Protein AF-A0A447U8I8-F1 (afdb_monomer_lite)

Organism: Salmonella enterica I (NCBI:txid59201)

Secondary structure (DSSP, 8-state):
-----HHHHHHHHHHHHHHHSS-B-HHHHHHHHHHHHHHHHHHHHT----------SBGGGGTTTTT-HHHHHHHT---HHHHHHHHHHH----------------SS---------

pLDDT: mean 84.05, std 24.63, range [27.56, 98.75]

Radius of gyration: 18.13 Å; chains: 1; bounding box: 42×50×37 Å

Structure (mmCIF, N/CA/C/O backbone):
data_AF-A0A447U8I8-F1
#
_entry.id   AF-A0A447U8I8-F1
#
loop_
_atom_site.group_PDB
_atom_site.id
_atom_site.type_symbol
_atom_site.label_atom_id
_atom_site.label_alt_id
_atom_site.label_comp_id
_atom_site.label_asym_id
_atom_site.label_entity_id
_atom_site.label_seq_id
_atom_site.pdbx_PDB_ins_code
_atom_site.Cartn_x
_atom_site.Cartn_y
_atom_site.Cartn_z
_atom_site.occupancy
_atom_site.B_iso_or_equiv
_atom_site.auth_seq_id
_atom_site.auth_comp_id
_atom_site.auth_asym_id
_atom_site.auth_atom_id
_atom_site.pdbx_PDB_model_num
ATOM 1 N N . MET A 1 1 ? -1.398 -14.019 12.473 1.00 81.19 1 MET A N 1
ATOM 2 C CA . MET A 1 1 ? -0.537 -13.427 11.425 1.00 81.19 1 MET A CA 1
ATOM 3 C C . MET A 1 1 ? -1.380 -13.248 10.168 1.00 81.19 1 MET A C 1
ATOM 5 O O . MET A 1 1 ? -2.042 -14.202 9.779 1.00 81.19 1 MET A O 1
ATOM 9 N N . LEU A 1 2 ? -1.439 -12.040 9.597 1.00 93.12 2 LEU A N 1
ATOM 10 C CA . LEU A 1 2 ? -2.210 -11.767 8.377 1.00 93.12 2 LEU A CA 1
ATOM 11 C C . LEU A 1 2 ? -1.359 -12.125 7.154 1.00 93.12 2 LEU A C 1
ATOM 13 O O . LEU A 1 2 ? -0.243 -11.631 7.033 1.00 93.12 2 LEU A O 1
ATOM 17 N N . ARG A 1 3 ? -1.881 -12.963 6.255 1.00 96.56 3 ARG A N 1
ATOM 18 C CA . ARG A 1 3 ? -1.275 -13.178 4.934 1.00 96.56 3 ARG A CA 1
ATOM 19 C C . ARG A 1 3 ? -1.802 -12.111 3.983 1.00 96.56 3 ARG A C 1
ATOM 21 O O . ARG A 1 3 ? -3.013 -11.914 3.907 1.00 96.56 3 ARG A O 1
ATOM 28 N N . VAL A 1 4 ? -0.899 -11.422 3.297 1.00 97.88 4 VAL A N 1
ATOM 29 C CA . VAL A 1 4 ? -1.234 -10.326 2.385 1.00 97.88 4 VAL A CA 1
ATOM 30 C C . VAL A 1 4 ? -0.830 -10.742 0.976 1.00 97.88 4 VAL A C 1
ATOM 32 O O . VAL A 1 4 ? 0.327 -11.108 0.793 1.00 97.88 4 VAL A O 1
ATOM 35 N N . PRO A 1 5 ? -1.752 -10.725 0.000 1.00 98.25 5 PRO A N 1
ATOM 36 C CA .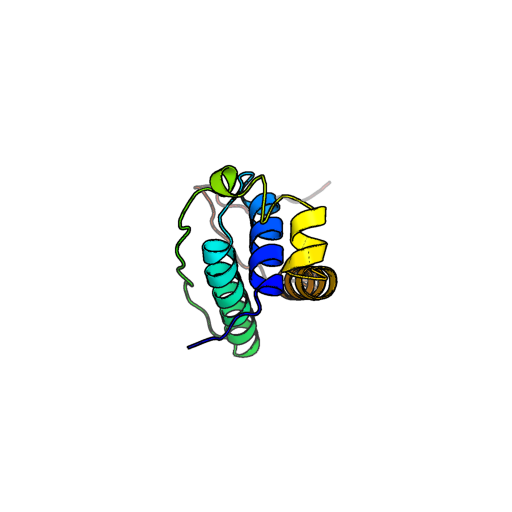 PRO A 1 5 ? -1.406 -10.952 -1.399 1.00 98.25 5 PRO A CA 1
ATOM 37 C C . PRO A 1 5 ? -0.434 -9.888 -1.913 1.00 98.25 5 PRO A C 1
ATOM 39 O O . PRO A 1 5 ? -0.593 -8.708 -1.595 1.00 98.25 5 PRO A O 1
ATOM 42 N N . ASP A 1 6 ? 0.520 -10.281 -2.755 1.00 98.44 6 ASP A N 1
ATOM 43 C CA . ASP A 1 6 ? 1.544 -9.364 -3.276 1.00 98.44 6 ASP A CA 1
ATOM 44 C C . ASP A 1 6 ? 0.924 -8.178 -4.028 1.00 98.44 6 ASP A C 1
ATOM 46 O O . ASP A 1 6 ? 1.299 -7.028 -3.806 1.00 98.44 6 ASP A O 1
ATOM 50 N N . ALA A 1 7 ? -0.118 -8.425 -4.825 1.00 98.56 7 ALA A N 1
ATOM 51 C CA . ALA A 1 7 ? -0.867 -7.372 -5.509 1.00 98.56 7 ALA A CA 1
ATOM 52 C C . ALA A 1 7 ? -1.536 -6.381 -4.537 1.00 98.56 7 ALA A C 1
ATOM 54 O O . ALA A 1 7 ? -1.531 -5.176 -4.781 1.00 98.56 7 ALA A O 1
ATOM 55 N N . ALA A 1 8 ? -2.037 -6.849 -3.388 1.00 98.69 8 ALA A N 1
ATOM 56 C CA . ALA A 1 8 ? -2.576 -5.965 -2.355 1.00 98.69 8 ALA A CA 1
ATOM 57 C C . ALA A 1 8 ? -1.476 -5.089 -1.743 1.00 98.69 8 ALA A C 1
ATOM 59 O O . ALA A 1 8 ? -1.678 -3.898 -1.502 1.00 98.69 8 ALA A O 1
ATOM 60 N N . SER A 1 9 ? -0.302 -5.679 -1.518 1.00 98.62 9 SER A N 1
ATOM 61 C CA . SER A 1 9 ? 0.876 -4.996 -0.993 1.00 98.62 9 SER A CA 1
ATOM 62 C C . SER A 1 9 ? 1.349 -3.878 -1.929 1.00 98.62 9 SER A C 1
ATOM 64 O O . SER A 1 9 ? 1.433 -2.719 -1.514 1.00 98.62 9 SER A O 1
ATOM 66 N N . VAL A 1 10 ? 1.554 -4.187 -3.213 1.00 98.75 10 VAL A N 1
ATOM 67 C CA . VAL A 1 10 ? 1.986 -3.212 -4.227 1.00 98.75 10 VAL A CA 1
ATOM 68 C C . VAL A 1 10 ? 0.927 -2.129 -4.442 1.00 98.75 10 VAL A C 1
ATOM 70 O O . VAL A 1 10 ? 1.256 -0.946 -4.373 1.00 98.75 10 VAL A O 1
ATOM 73 N N . ALA A 1 11 ? -0.351 -2.493 -4.598 1.00 98.75 11 ALA A N 1
ATOM 74 C CA . ALA A 1 11 ? -1.433 -1.514 -4.736 1.00 98.75 11 ALA A CA 1
ATOM 75 C C . ALA A 1 11 ? -1.511 -0.565 -3.528 1.00 98.75 11 ALA A C 1
ATOM 77 O O . ALA A 1 11 ? -1.717 0.639 -3.684 1.00 98.75 11 ALA A O 1
ATOM 78 N N . THR A 1 12 ? -1.288 -1.084 -2.315 1.00 98.75 12 THR A N 1
ATOM 79 C CA . THR A 1 12 ? -1.275 -0.259 -1.101 1.00 98.75 12 THR A CA 1
ATOM 80 C C . THR A 1 12 ? -0.060 0.661 -1.044 1.00 98.75 12 THR A C 1
ATOM 82 O O . THR A 1 12 ? -0.199 1.802 -0.613 1.00 98.75 12 THR A O 1
ATOM 85 N N . ALA A 1 13 ? 1.113 0.214 -1.501 1.00 98.62 13 ALA A N 1
ATOM 86 C CA . ALA A 1 13 ? 2.294 1.071 -1.611 1.00 98.62 13 ALA A CA 1
ATOM 87 C C . ALA A 1 13 ? 2.060 2.234 -2.594 1.00 98.62 13 ALA A C 1
ATOM 89 O O . ALA A 1 13 ? 2.342 3.383 -2.252 1.00 98.62 13 ALA A O 1
ATOM 90 N N . HIS A 1 14 ? 1.467 1.955 -3.762 1.00 98.62 14 HIS A N 1
ATOM 91 C CA . HIS A 1 14 ? 1.103 2.969 -4.763 1.00 98.62 14 HIS A CA 1
ATOM 92 C C . HIS A 1 14 ? 0.081 3.961 -4.216 1.00 98.62 14 HIS A C 1
ATOM 94 O O . HIS A 1 14 ? 0.246 5.170 -4.348 1.00 98.62 14 HIS A O 1
ATOM 100 N N . TRP A 1 15 ? -0.964 3.468 -3.546 1.00 98.44 15 TRP A N 1
ATOM 101 C CA . TRP A 1 15 ? -1.927 4.340 -2.882 1.00 98.44 15 TRP A CA 1
ATOM 102 C C . TRP A 1 15 ? -1.256 5.200 -1.805 1.00 98.44 15 TRP A C 1
ATOM 104 O O . TRP A 1 15 ? -1.508 6.402 -1.746 1.00 98.44 15 TRP A O 1
ATOM 114 N N . LEU A 1 16 ? -0.379 4.627 -0.979 1.00 98.12 16 LEU A N 1
ATOM 115 C CA . LEU A 1 16 ? 0.272 5.359 0.105 1.00 98.12 16 LEU A CA 1
ATOM 116 C C . LEU A 1 16 ? 1.195 6.467 -0.420 1.00 98.12 16 LEU A C 1
ATOM 118 O O . LEU A 1 16 ? 1.260 7.532 0.196 1.00 98.12 16 LEU A O 1
ATOM 122 N N . GLU A 1 17 ? 1.837 6.273 -1.576 1.00 98.00 17 GLU A N 1
ATOM 123 C CA . GLU A 1 17 ? 2.582 7.337 -2.260 1.00 98.00 17 GLU A CA 1
ATOM 124 C C . GLU A 1 17 ? 1.702 8.574 -2.486 1.00 98.00 17 GLU A C 1
ATOM 126 O O . GLU A 1 17 ? 2.124 9.687 -2.173 1.00 98.00 17 GLU A O 1
ATOM 131 N N . THR A 1 18 ? 0.455 8.393 -2.939 1.00 96.81 18 THR A N 1
ATOM 132 C CA . THR A 1 18 ? -0.481 9.512 -3.173 1.00 96.81 18 THR A CA 1
ATOM 133 C C . THR A 1 18 ? -0.833 10.284 -1.900 1.00 96.81 18 THR A C 1
ATOM 135 O O . THR A 1 18 ? -1.221 11.446 -1.971 1.00 96.81 18 THR A O 1
ATOM 138 N N . GLN A 1 19 ? -0.703 9.648 -0.733 1.00 96.56 19 GLN A N 1
ATOM 139 C CA . GLN A 1 19 ? -0.993 10.261 0.562 1.00 96.56 19 GLN A CA 1
ATOM 140 C C . GLN A 1 19 ? 0.240 10.945 1.165 1.00 96.56 19 GLN A C 1
ATOM 142 O O . GLN A 1 19 ? 0.106 11.945 1.866 1.00 96.56 19 GLN A O 1
ATOM 147 N N . LEU A 1 20 ? 1.436 10.398 0.922 1.00 95.75 20 LEU A N 1
ATOM 148 C CA . LEU A 1 20 ? 2.690 10.872 1.517 1.00 95.75 20 LEU A CA 1
ATOM 149 C C . LEU A 1 20 ? 3.501 11.802 0.606 1.00 95.75 20 LEU A C 1
ATOM 151 O O . LEU A 1 20 ? 4.411 12.470 1.094 1.00 95.75 20 LEU A O 1
ATOM 155 N N . GLY A 1 21 ? 3.233 11.804 -0.702 1.00 97.25 21 GLY A N 1
ATOM 156 C CA . GLY A 1 21 ? 4.044 12.507 -1.700 1.00 97.25 21 GLY A CA 1
ATOM 157 C C . GLY A 1 21 ? 5.434 11.894 -1.913 1.00 97.25 21 GLY A C 1
ATOM 158 O O . GLY A 1 21 ? 6.316 12.565 -2.442 1.00 97.25 21 GLY A O 1
ATOM 159 N N . ARG A 1 22 ? 5.658 10.646 -1.476 1.00 97.44 22 ARG A N 1
ATOM 160 C CA . ARG A 1 22 ? 6.915 9.907 -1.686 1.00 97.44 22 ARG A CA 1
ATOM 161 C C . ARG A 1 22 ? 6.678 8.411 -1.856 1.00 97.44 22 ARG A C 1
ATOM 163 O O . ARG A 1 22 ? 5.765 7.855 -1.245 1.00 97.44 22 ARG A O 1
ATOM 170 N N . LYS A 1 23 ? 7.554 7.759 -2.620 1.00 98.44 23 LYS A N 1
ATOM 171 C CA . LYS A 1 23 ? 7.509 6.316 -2.873 1.00 98.44 23 LYS A CA 1
ATOM 172 C C . LYS A 1 23 ? 7.938 5.514 -1.645 1.00 98.44 23 LYS A C 1
ATOM 174 O O . LYS A 1 23 ? 8.848 5.900 -0.913 1.00 98.44 23 LYS A O 1
ATOM 179 N N . VAL A 1 24 ? 7.321 4.351 -1.453 1.00 98.50 24 VAL A N 1
ATOM 180 C CA . VAL A 1 24 ? 7.663 3.377 -0.397 1.00 98.50 24 VAL A CA 1
ATOM 181 C C . VAL A 1 24 ? 7.850 1.972 -0.972 1.00 98.50 24 VAL A C 1
ATOM 183 O O . VAL A 1 24 ? 7.318 1.660 -2.038 1.00 98.50 24 VAL A O 1
ATOM 186 N N . GLY A 1 25 ? 8.599 1.110 -0.282 1.00 98.19 25 GLY A N 1
ATOM 187 C CA . GLY A 1 25 ? 8.728 -0.299 -0.672 1.00 98.19 25 GLY A CA 1
ATOM 188 C C . GLY A 1 25 ? 7.453 -1.123 -0.433 1.00 98.19 25 GLY A C 1
ATOM 189 O O . GLY A 1 25 ? 6.622 -0.775 0.409 1.00 98.19 25 GLY A O 1
ATOM 190 N N . ALA A 1 26 ? 7.324 -2.266 -1.116 1.00 97.44 26 ALA A N 1
ATOM 191 C CA . ALA A 1 26 ? 6.159 -3.150 -0.988 1.00 97.44 26 ALA A CA 1
ATOM 192 C C . ALA A 1 26 ? 5.930 -3.643 0.455 1.00 97.44 26 ALA A C 1
ATOM 194 O O . ALA A 1 26 ? 4.801 -3.657 0.924 1.00 97.44 26 ALA A O 1
ATOM 195 N N . SER A 1 27 ? 6.975 -3.929 1.241 1.00 98.00 27 SER A N 1
ATOM 196 C CA . SER A 1 27 ? 6.809 -4.309 2.660 1.00 98.00 27 SER A CA 1
ATOM 197 C C . SER A 1 27 ? 6.052 -3.258 3.487 1.00 98.00 27 SER A C 1
ATOM 199 O O . SER A 1 27 ? 5.251 -3.601 4.357 1.00 98.00 27 SER A O 1
ATOM 201 N N . THR A 1 28 ? 6.230 -1.977 3.160 1.00 98.56 28 THR A N 1
ATOM 202 C CA . THR A 1 28 ? 5.441 -0.886 3.743 1.00 98.56 28 THR A CA 1
ATOM 203 C C . THR A 1 28 ? 3.980 -0.965 3.302 1.00 98.56 28 THR A C 1
ATOM 205 O O . THR A 1 28 ? 3.081 -0.783 4.120 1.00 98.56 28 THR A O 1
ATOM 208 N N . GLY A 1 29 ? 3.730 -1.298 2.035 1.00 98.38 29 GLY A N 1
ATOM 209 C CA . GLY A 1 29 ? 2.397 -1.615 1.524 1.00 98.38 29 GLY A CA 1
ATOM 210 C C . GLY A 1 29 ? 1.727 -2.768 2.282 1.00 98.38 29 GLY A C 1
ATOM 211 O O . GLY A 1 29 ? 0.581 -2.630 2.699 1.00 98.38 29 GLY A O 1
ATOM 212 N N . THR A 1 30 ? 2.450 -3.856 2.571 1.00 98.56 30 THR A N 1
ATOM 213 C CA . THR A 1 30 ? 1.965 -4.981 3.398 1.00 98.56 30 THR A CA 1
ATOM 214 C C . THR A 1 30 ? 1.547 -4.523 4.796 1.00 98.56 30 THR A C 1
ATOM 216 O O . THR A 1 30 ? 0.446 -4.832 5.261 1.00 98.56 30 THR A O 1
ATOM 219 N N . ASN A 1 31 ? 2.415 -3.757 5.458 1.00 98.44 31 ASN A N 1
ATOM 220 C CA . ASN A 1 31 ? 2.167 -3.206 6.787 1.00 98.44 31 ASN A CA 1
ATOM 221 C C . ASN A 1 31 ? 0.944 -2.278 6.798 1.00 98.44 31 ASN A C 1
ATOM 223 O O . ASN A 1 31 ? 0.103 -2.351 7.699 1.00 98.44 31 ASN A O 1
ATOM 227 N N . MET A 1 32 ? 0.828 -1.420 5.784 1.00 98.44 32 MET A N 1
ATOM 228 C CA . MET A 1 32 ? -0.265 -0.463 5.673 1.00 98.44 32 MET A CA 1
ATOM 229 C C . MET A 1 32 ? -1.590 -1.143 5.317 1.00 98.44 32 MET A C 1
ATOM 231 O O . MET A 1 32 ? -2.624 -0.785 5.875 1.00 98.44 32 MET A O 1
ATOM 235 N N . TRP A 1 33 ? -1.574 -2.179 4.476 1.00 98.56 33 TRP A N 1
ATOM 236 C CA . TRP A 1 33 ? -2.760 -2.984 4.188 1.00 98.56 33 TRP A CA 1
ATOM 237 C C . TRP A 1 33 ? -3.303 -3.615 5.472 1.00 98.56 33 TRP A C 1
ATOM 239 O O . TRP A 1 33 ? -4.486 -3.489 5.783 1.00 98.56 33 TRP A O 1
ATOM 249 N N . GLY A 1 34 ? -2.431 -4.223 6.283 1.00 98.12 34 GLY A N 1
ATOM 250 C CA . GLY A 1 34 ? -2.817 -4.767 7.586 1.00 98.12 34 GLY A CA 1
ATOM 251 C C . GLY A 1 34 ? -3.419 -3.715 8.524 1.00 98.12 34 GLY A C 1
ATOM 252 O O . GLY A 1 34 ? -4.438 -3.982 9.165 1.00 98.12 34 GLY A O 1
ATOM 253 N N . ALA A 1 35 ? -2.834 -2.514 8.561 1.00 98.19 35 ALA A N 1
ATOM 254 C CA . ALA A 1 35 ? -3.340 -1.397 9.355 1.00 98.19 35 ALA A CA 1
ATOM 255 C C . ALA A 1 35 ? -4.730 -0.930 8.885 1.00 98.19 35 ALA A C 1
ATOM 257 O O . ALA A 1 35 ? -5.617 -0.744 9.716 1.00 98.19 35 ALA A O 1
ATOM 258 N N . LEU A 1 36 ? -4.956 -0.810 7.572 1.00 97.38 36 LEU A N 1
ATOM 259 C CA . LEU A 1 36 ? -6.261 -0.461 6.999 1.00 97.38 36 LEU A CA 1
ATOM 260 C C . LEU A 1 36 ? -7.330 -1.509 7.328 1.00 97.38 36 LEU A C 1
ATOM 262 O O . LEU A 1 36 ? -8.435 -1.154 7.739 1.00 97.38 36 LEU A O 1
ATOM 266 N N . GLN A 1 37 ? -6.992 -2.795 7.216 1.00 97.31 37 GLN A N 1
ATOM 267 C CA . GLN A 1 37 ? -7.902 -3.887 7.569 1.00 97.31 37 GLN A CA 1
ATOM 268 C C . GLN A 1 37 ? -8.245 -3.881 9.064 1.00 97.31 37 GLN A C 1
ATOM 270 O O . GLN A 1 37 ? -9.393 -4.122 9.437 1.00 97.31 37 GLN A O 1
ATOM 275 N N . LEU A 1 38 ? -7.269 -3.598 9.934 1.00 96.81 38 LEU A N 1
ATOM 276 C CA . LEU A 1 38 ? -7.515 -3.455 11.368 1.00 96.81 38 LEU A CA 1
ATOM 277 C C . LEU A 1 38 ? -8.411 -2.246 11.659 1.00 96.81 38 LEU A C 1
ATOM 279 O O . LEU A 1 38 ? -9.384 -2.392 12.390 1.00 96.81 38 LEU A O 1
ATOM 283 N N . ALA A 1 39 ? -8.141 -1.096 11.039 1.00 96.06 39 ALA A N 1
ATOM 284 C CA . ALA A 1 39 ? -8.956 0.107 11.186 1.00 96.06 39 ALA A CA 1
ATOM 285 C C . ALA A 1 39 ? -10.412 -0.124 10.755 1.00 96.06 39 ALA A C 1
ATOM 287 O O . ALA A 1 39 ? -11.337 0.321 11.434 1.00 96.06 39 ALA A O 1
ATOM 288 N N . ALA A 1 40 ? -10.626 -0.848 9.651 1.00 94.69 40 ALA A N 1
ATOM 289 C CA . ALA A 1 40 ? -11.959 -1.214 9.185 1.00 94.69 40 ALA A CA 1
ATOM 290 C C . ALA A 1 40 ? -12.703 -2.080 10.215 1.00 94.69 40 ALA A C 1
ATOM 292 O O . ALA A 1 40 ? -13.836 -1.752 10.562 1.00 94.69 40 ALA A O 1
ATOM 293 N N . ARG A 1 41 ? -12.049 -3.116 10.762 1.00 95.81 41 ARG A N 1
ATOM 294 C CA . ARG A 1 41 ? -12.638 -3.981 11.800 1.00 95.81 41 ARG A CA 1
ATOM 295 C C . ARG A 1 41 ? -12.928 -3.235 13.099 1.00 95.81 41 ARG A C 1
ATOM 297 O O . ARG A 1 41 ? -14.014 -3.387 13.641 1.00 95.81 41 ARG A O 1
ATOM 304 N N . MET A 1 42 ? -11.992 -2.412 13.578 1.00 96.25 42 MET A N 1
ATOM 305 C CA . MET A 1 42 ? -12.198 -1.598 14.784 1.00 96.25 42 MET A CA 1
ATOM 306 C C . MET A 1 42 ? -13.405 -0.673 14.610 1.00 96.25 42 MET A C 1
ATOM 308 O O . MET A 1 42 ? -14.260 -0.595 15.486 1.00 96.25 42 MET A O 1
ATOM 312 N N . ARG A 1 43 ? -13.535 -0.034 13.439 1.00 94.06 43 ARG A N 1
ATOM 313 C CA . ARG A 1 43 ? -14.692 0.805 13.104 1.00 94.06 43 ARG A CA 1
ATOM 314 C C . ARG A 1 43 ? -16.007 0.021 13.107 1.00 94.06 43 ARG A C 1
ATOM 316 O O . ARG A 1 43 ? -16.997 0.534 13.612 1.00 94.06 43 ARG A O 1
ATOM 323 N N . GLU A 1 44 ? -16.028 -1.186 12.545 1.00 94.62 44 GLU A N 1
ATOM 324 C CA . GLU A 1 44 ? -17.209 -2.065 12.549 1.00 94.62 44 GLU A CA 1
ATOM 325 C C . GLU A 1 44 ? -17.584 -2.534 13.963 1.00 94.62 44 GLU A C 1
ATOM 327 O O . GLU A 1 44 ? -18.767 -2.644 14.275 1.00 94.62 44 GLU A O 1
ATOM 332 N N . ALA A 1 45 ? -16.590 -2.745 14.827 1.00 96.50 45 ALA A N 1
ATOM 333 C CA . ALA A 1 45 ? -16.772 -3.138 16.223 1.00 96.50 45 ALA A CA 1
ATOM 334 C C . ALA A 1 45 ? -17.062 -1.959 17.178 1.00 96.50 45 ALA A C 1
ATOM 336 O O . ALA A 1 45 ? -17.337 -2.181 18.354 1.00 96.50 45 ALA A O 1
ATOM 337 N N . GLY A 1 46 ? -16.999 -0.708 16.704 1.00 96.56 46 GLY A N 1
ATOM 338 C CA . GLY A 1 46 ? -17.126 0.481 17.556 1.00 96.56 46 GLY A CA 1
ATOM 339 C C . GLY A 1 46 ? -15.930 0.710 18.492 1.00 96.56 46 GLY A C 1
ATOM 340 O O . GLY A 1 46 ? -16.044 1.445 19.471 1.00 96.56 46 GLY A O 1
ATOM 341 N N . GLU A 1 47 ? -14.786 0.092 18.202 1.00 97.88 47 GLU A N 1
ATOM 342 C CA . GLU A 1 47 ? -13.558 0.205 18.983 1.00 97.88 47 GLU A CA 1
ATOM 343 C C . GLU A 1 47 ? -12.759 1.454 18.597 1.00 97.88 47 GLU A C 1
ATOM 345 O O . GLU A 1 47 ? -12.647 1.829 17.427 1.00 97.88 47 GLU A O 1
ATOM 350 N N . THR A 1 48 ? -12.133 2.077 19.594 1.00 95.31 48 THR A N 1
ATOM 351 C CA . THR A 1 48 ? -11.264 3.245 19.410 1.00 95.31 48 THR A CA 1
ATOM 352 C C . THR A 1 48 ? -9.860 2.954 19.914 1.00 95.31 48 THR A C 1
ATOM 354 O O . THR A 1 48 ? -9.692 2.320 20.952 1.00 95.31 48 THR A O 1
ATOM 357 N N . GLY A 1 49 ? -8.847 3.471 19.226 1.00 95.44 49 GLY A N 1
ATOM 358 C CA . GLY A 1 49 ? -7.453 3.333 19.633 1.00 95.44 49 GLY A CA 1
ATOM 359 C C . GLY A 1 49 ? -6.498 3.842 18.561 1.00 95.44 49 GLY A C 1
ATOM 360 O O . GLY A 1 49 ? -6.917 4.200 17.459 1.00 95.44 49 GLY A O 1
ATOM 361 N N . ALA A 1 50 ? -5.209 3.877 18.889 1.00 96.38 50 ALA A N 1
ATOM 362 C CA . ALA A 1 50 ? -4.160 4.196 17.930 1.00 96.38 50 ALA A CA 1
ATOM 363 C C . ALA A 1 50 ? -3.672 2.919 17.233 1.00 96.38 50 ALA A C 1
ATOM 365 O O . ALA A 1 50 ? -3.363 1.927 17.891 1.00 96.38 50 ALA A O 1
ATOM 366 N N . ILE A 1 51 ? -3.557 2.964 15.904 1.00 97.38 51 ILE A N 1
ATOM 367 C CA . ILE A 1 51 ? -2.883 1.930 15.114 1.00 97.38 51 ILE A CA 1
ATOM 368 C C . ILE A 1 51 ? -1.513 2.475 14.734 1.00 97.38 51 ILE A C 1
ATOM 370 O O . ILE A 1 51 ? -1.412 3.522 14.096 1.00 97.38 51 ILE A O 1
ATOM 374 N N . VAL A 1 52 ? -0.463 1.760 15.123 1.00 97.62 52 VAL A N 1
ATOM 375 C CA . VAL A 1 52 ? 0.924 2.099 14.794 1.00 97.62 52 VAL A CA 1
ATOM 376 C C . VAL A 1 52 ? 1.452 1.073 13.803 1.00 97.62 52 VAL A C 1
ATOM 378 O O . VAL A 1 52 ? 1.209 -0.124 13.943 1.00 97.62 52 VAL A O 1
ATOM 381 N N . THR A 1 53 ? 2.169 1.548 12.791 1.00 96.94 53 THR A N 1
ATOM 382 C CA . THR A 1 53 ? 2.806 0.710 11.775 1.00 96.94 53 THR A CA 1
ATOM 383 C C . THR A 1 53 ? 4.150 1.308 11.364 1.00 96.94 53 THR A C 1
ATOM 385 O O . THR A 1 53 ? 4.459 2.445 11.726 1.00 96.94 53 THR A O 1
ATOM 388 N N . LEU A 1 54 ? 4.961 0.545 10.631 1.00 96.19 54 LEU A N 1
ATOM 389 C CA . LEU A 1 54 ? 6.317 0.930 10.240 1.00 96.19 54 LEU A CA 1
ATOM 390 C C . LEU A 1 54 ? 6.409 1.143 8.728 1.00 96.19 54 LEU A C 1
ATOM 392 O O . LEU A 1 54 ? 6.030 0.262 7.949 1.00 96.19 54 LEU A O 1
ATOM 396 N N 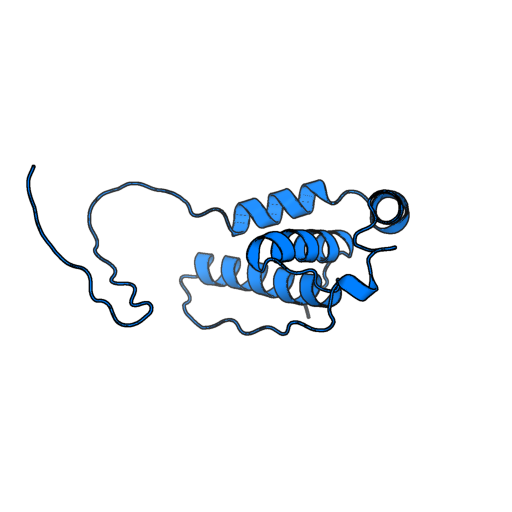. LEU A 1 55 ? 6.964 2.292 8.333 1.00 96.88 55 LEU A N 1
ATOM 397 C CA . LEU A 1 55 ? 7.503 2.491 6.990 1.00 96.88 55 LEU A CA 1
ATOM 398 C C . LEU A 1 55 ? 8.930 1.942 6.983 1.00 96.88 55 LEU A C 1
ATOM 400 O O . LEU A 1 55 ? 9.726 2.286 7.855 1.00 96.88 55 LEU A O 1
ATOM 404 N N . CYS A 1 56 ? 9.223 1.069 6.029 1.00 94.38 56 CYS A N 1
ATOM 405 C CA . CYS A 1 56 ? 10.528 0.434 5.895 1.00 94.38 56 CYS A CA 1
ATOM 406 C C . CYS A 1 56 ? 11.410 1.267 4.947 1.00 94.38 56 CYS A C 1
ATOM 408 O O . CYS A 1 56 ? 11.652 2.447 5.192 1.00 94.38 56 CYS A O 1
ATOM 410 N N . ASP A 1 57 ? 11.861 0.672 3.845 1.00 95.06 57 ASP A N 1
ATOM 411 C CA . ASP A 1 57 ? 12.728 1.331 2.872 1.00 95.06 57 ASP A CA 1
ATOM 412 C C . ASP A 1 57 ? 11.976 2.297 1.940 1.00 95.06 57 ASP A C 1
ATOM 414 O O . ASP A 1 57 ? 10.780 2.128 1.660 1.00 95.06 57 ASP A O 1
ATOM 418 N N . SER A 1 58 ? 12.720 3.265 1.384 1.00 96.44 58 SER A N 1
ATOM 419 C CA . SER A 1 58 ? 12.238 4.118 0.288 1.00 96.44 58 SER A CA 1
ATOM 420 C C . SER A 1 58 ? 11.833 3.282 -0.929 1.00 96.44 58 SER A C 1
ATOM 422 O O . SER A 1 58 ? 12.475 2.283 -1.269 1.00 96.44 58 SER A O 1
ATOM 424 N N . GLY A 1 59 ? 10.783 3.734 -1.615 1.00 97.06 59 GLY A N 1
ATOM 425 C CA . GLY A 1 59 ? 10.315 3.140 -2.863 1.00 97.06 59 GLY A CA 1
ATOM 426 C C . GLY A 1 59 ? 11.244 3.378 -4.055 1.00 97.06 59 GLY A C 1
ATOM 427 O O . GLY A 1 59 ? 11.162 2.633 -5.026 1.00 97.06 59 GLY A O 1
ATOM 428 N N . ASP A 1 60 ? 12.169 4.339 -3.965 1.00 97.81 60 ASP A N 1
ATOM 429 C CA . ASP A 1 60 ? 13.113 4.667 -5.049 1.00 97.81 60 ASP A CA 1
ATOM 430 C C . ASP A 1 60 ? 14.044 3.495 -5.406 1.00 97.81 60 ASP A C 1
ATOM 432 O O . ASP A 1 60 ? 14.582 3.426 -6.505 1.00 97.81 60 ASP A O 1
ATOM 436 N N . ARG A 1 61 ? 14.202 2.523 -4.499 1.00 97.25 61 ARG A N 1
ATOM 437 C CA . ARG A 1 61 ? 14.964 1.286 -4.745 1.00 97.25 61 ARG A CA 1
ATOM 438 C C . ARG A 1 61 ? 14.243 0.310 -5.686 1.00 97.25 61 ARG A C 1
ATOM 440 O O . ARG A 1 61 ? 14.836 -0.683 -6.089 1.00 97.25 61 ARG A O 1
ATOM 447 N N . TYR A 1 62 ? 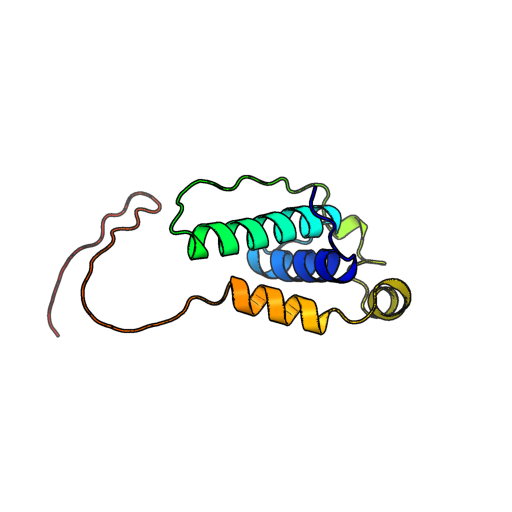12.968 0.559 -5.988 1.00 97.88 62 TYR A N 1
ATOM 448 C CA . TYR A 1 62 ? 12.068 -0.365 -6.683 1.00 97.88 62 TYR A CA 1
ATOM 449 C C . TYR A 1 62 ? 11.430 0.264 -7.933 1.00 97.88 62 TYR A C 1
ATOM 451 O O . TYR A 1 62 ? 10.351 -0.158 -8.359 1.00 97.88 62 TYR A O 1
ATOM 459 N N . LEU A 1 63 ? 12.073 1.288 -8.511 1.00 98.19 63 LEU A N 1
ATOM 460 C CA . LEU A 1 63 ? 11.579 1.983 -9.706 1.00 98.19 63 LEU A CA 1
ATOM 461 C C . LEU A 1 63 ? 11.446 1.046 -10.910 1.00 98.19 63 LEU A C 1
ATOM 463 O O . LEU A 1 63 ? 10.450 1.123 -11.619 1.00 98.19 63 LEU A O 1
ATOM 467 N N . ASP A 1 64 ? 12.386 0.113 -11.062 1.00 97.94 64 ASP A N 1
ATOM 468 C CA . ASP A 1 64 ? 12.400 -0.866 -12.155 1.00 97.94 64 ASP A CA 1
ATOM 469 C C . ASP A 1 64 ? 11.549 -2.119 -11.865 1.00 97.94 64 ASP A C 1
ATOM 471 O O . ASP A 1 64 ? 11.493 -3.033 -12.684 1.00 97.94 64 ASP A O 1
ATOM 475 N N . THR A 1 65 ? 10.892 -2.189 -10.698 1.00 98.06 65 THR A N 1
ATOM 476 C CA . THR A 1 65 ? 10.045 -3.326 -10.296 1.00 98.06 65 THR A CA 1
ATOM 477 C C . THR A 1 65 ? 8.647 -2.871 -9.891 1.00 98.06 65 THR A C 1
ATOM 479 O O . THR A 1 65 ? 7.794 -2.671 -10.750 1.00 98.06 65 THR A O 1
ATOM 482 N N . TYR A 1 66 ? 8.383 -2.667 -8.598 1.00 98.19 66 TYR A N 1
ATOM 483 C CA . TYR A 1 66 ? 7.044 -2.372 -8.084 1.00 98.19 66 TYR A CA 1
ATOM 484 C C . TYR A 1 66 ? 6.431 -1.098 -8.668 1.00 98.19 66 TYR A C 1
ATOM 486 O O . TYR A 1 66 ? 5.211 -1.002 -8.696 1.00 98.19 66 TYR A O 1
ATOM 494 N N . TYR A 1 67 ? 7.233 -0.138 -9.137 1.00 98.06 67 TYR A N 1
ATOM 495 C CA . TYR A 1 67 ? 6.749 1.083 -9.796 1.00 98.06 67 TYR A CA 1
ATOM 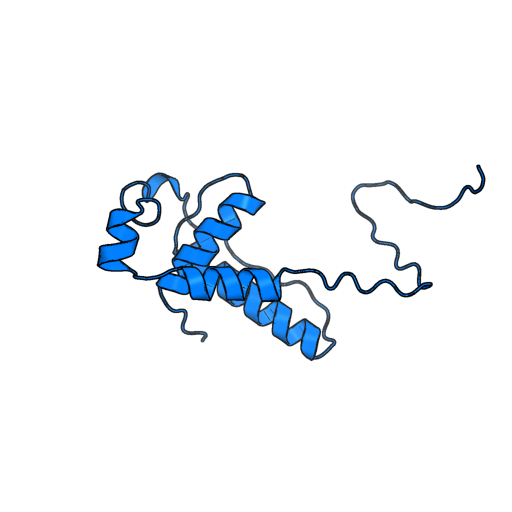496 C C . TYR A 1 67 ? 6.849 1.046 -11.328 1.00 98.06 67 TYR A C 1
ATOM 498 O O . TYR A 1 67 ? 6.511 2.035 -11.978 1.00 98.06 67 TYR A O 1
ATOM 506 N N . HIS A 1 68 ? 7.250 -0.085 -11.911 1.00 98.38 68 HIS A N 1
ATOM 507 C CA . HIS A 1 68 ? 7.306 -0.288 -13.352 1.00 98.38 68 HIS A CA 1
ATOM 508 C C . HIS A 1 68 ? 6.056 -1.058 -13.827 1.00 98.38 68 HIS A C 1
ATOM 510 O O . HIS A 1 68 ? 5.944 -2.257 -13.563 1.00 98.38 68 HIS A O 1
ATOM 516 N N . PRO A 1 69 ? 5.123 -0.436 -14.580 1.00 97.50 69 PRO A N 1
ATOM 517 C CA . PRO A 1 69 ? 3.835 -1.056 -14.913 1.00 97.50 69 PRO A CA 1
ATOM 518 C C . PRO A 1 69 ? 3.933 -2.413 -15.623 1.00 97.50 69 PRO A C 1
ATOM 520 O O . PRO A 1 69 ? 3.184 -3.324 -15.282 1.00 97.50 69 PRO A O 1
ATOM 523 N N . ALA A 1 70 ? 4.869 -2.575 -16.570 1.00 98.25 70 ALA A N 1
ATOM 524 C CA . ALA A 1 70 ? 5.047 -3.855 -17.268 1.00 98.25 70 ALA A CA 1
ATOM 525 C C . ALA A 1 70 ? 5.511 -4.969 -16.314 1.00 98.25 70 ALA A C 1
ATOM 527 O O . ALA A 1 70 ? 4.886 -6.019 -16.250 1.00 98.25 70 ALA A O 1
ATOM 528 N N . TRP A 1 71 ? 6.530 -4.700 -15.489 1.00 98.56 71 TRP A N 1
ATOM 529 C CA . TRP A 1 71 ? 7.010 -5.638 -14.478 1.00 98.56 71 TRP A CA 1
ATOM 530 C C . TRP A 1 71 ? 5.898 -6.050 -13.505 1.00 98.56 71 TRP A C 1
ATOM 532 O O . TRP A 1 71 ? 5.739 -7.228 -13.204 1.00 98.56 71 TRP A O 1
ATOM 542 N N . VAL A 1 72 ? 5.083 -5.094 -13.046 1.00 98.56 72 VAL A N 1
ATOM 543 C CA . VAL A 1 72 ? 3.926 -5.388 -12.187 1.00 98.56 72 VAL A CA 1
ATOM 544 C C . VAL A 1 72 ? 2.928 -6.298 -12.902 1.00 98.56 72 VAL A C 1
ATOM 546 O O . VAL A 1 72 ? 2.499 -7.288 -12.315 1.00 98.56 72 VAL A O 1
ATOM 549 N N . SER A 1 73 ? 2.582 -6.005 -14.156 1.00 97.81 73 SER A N 1
ATOM 550 C CA . SER A 1 73 ? 1.674 -6.845 -14.946 1.00 97.81 73 SER A CA 1
ATOM 551 C C . SER A 1 73 ? 2.196 -8.280 -15.083 1.00 97.81 73 SER A C 1
ATOM 553 O O . SER A 1 73 ? 1.432 -9.225 -14.898 1.00 97.81 73 SER A O 1
ATOM 555 N N . ASP A 1 74 ? 3.492 -8.439 -15.353 1.00 98.38 74 ASP A N 1
ATOM 556 C CA . ASP A 1 74 ? 4.109 -9.737 -15.641 1.00 98.38 74 ASP A CA 1
ATOM 557 C C . ASP A 1 74 ? 4.366 -10.583 -14.381 1.00 98.38 74 ASP A C 1
ATOM 559 O O . ASP A 1 74 ? 4.299 -11.811 -14.438 1.00 98.38 74 ASP A O 1
ATOM 563 N N . HIS A 1 75 ? 4.653 -9.948 -13.236 1.00 98.44 75 HIS A N 1
ATOM 564 C CA . HIS A 1 75 ? 5.086 -10.643 -12.014 1.00 98.44 75 HIS A CA 1
ATOM 565 C C . HIS A 1 75 ? 4.088 -10.602 -10.852 1.00 98.44 75 HIS A C 1
ATOM 567 O O . HIS A 1 75 ? 4.120 -11.487 -9.998 1.00 98.44 75 HIS A O 1
ATOM 573 N N . ILE A 1 76 ? 3.228 -9.584 -10.785 1.00 98.31 76 ILE A N 1
ATOM 574 C CA . ILE A 1 76 ? 2.308 -9.351 -9.658 1.00 98.31 76 ILE A CA 1
ATOM 575 C C . ILE A 1 76 ? 0.846 -9.528 -10.086 1.00 98.31 76 ILE A C 1
ATOM 577 O O . ILE A 1 76 ? 0.037 -10.052 -9.318 1.00 98.31 76 ILE A O 1
ATOM 581 N N . GLY A 1 77 ? 0.509 -9.119 -11.311 1.00 97.75 77 GLY A N 1
ATOM 582 C CA . GLY A 1 77 ? -0.834 -9.186 -11.878 1.00 97.75 77 GLY A CA 1
ATOM 583 C C . GLY A 1 77 ? -1.668 -7.923 -11.643 1.00 97.75 77 GLY A C 1
ATOM 584 O O . GLY A 1 77 ? -1.147 -6.832 -11.412 1.00 97.75 77 GLY A O 1
ATOM 585 N N . ASP A 1 78 ? -2.992 -8.069 -11.737 1.00 97.81 78 ASP A N 1
ATOM 586 C CA . ASP A 1 78 ? -3.924 -6.939 -11.693 1.00 97.81 78 ASP A CA 1
ATOM 587 C C . ASP A 1 78 ? -4.047 -6.325 -10.286 1.00 97.81 78 ASP A C 1
ATOM 589 O O . ASP A 1 78 ? -4.455 -6.972 -9.314 1.00 97.81 78 ASP A O 1
ATOM 593 N N . LEU A 1 79 ? -3.733 -5.030 -10.194 1.00 98.62 79 LEU A N 1
ATOM 594 C CA . LEU A 1 79 ? -3.840 -4.243 -8.967 1.00 98.62 79 LEU A CA 1
ATOM 595 C C . LEU A 1 79 ? -5.244 -3.651 -8.750 1.00 98.62 79 LEU A C 1
ATOM 597 O O . LEU A 1 79 ? -5.572 -3.229 -7.639 1.00 98.62 79 LEU A O 1
ATOM 601 N N . THR A 1 80 ? -6.088 -3.619 -9.783 1.00 98.25 80 THR A N 1
ATOM 602 C CA . THR A 1 80 ? -7.387 -2.923 -9.792 1.00 98.25 80 THR A CA 1
ATOM 603 C C . THR A 1 80 ? -8.328 -3.351 -8.659 1.00 98.25 80 THR A C 1
ATOM 605 O O . THR A 1 80 ? -8.871 -2.464 -7.985 1.00 98.25 80 THR A O 1
ATOM 608 N N . PRO A 1 81 ? -8.505 -4.656 -8.355 1.00 98.31 81 PRO A N 1
ATOM 609 C CA . PRO A 1 81 ? -9.379 -5.086 -7.262 1.00 98.31 81 PRO A CA 1
ATOM 610 C C . PRO A 1 81 ? -8.923 -4.554 -5.899 1.00 98.31 81 PRO A C 1
ATOM 612 O O . PRO A 1 81 ? -9.743 -4.224 -5.039 1.00 98.31 81 PRO A O 1
ATOM 615 N N . TRP A 1 82 ? -7.610 -4.432 -5.710 1.00 98.44 82 TRP A N 1
ATOM 616 C CA . TRP A 1 82 ? -7.003 -3.995 -4.458 1.00 98.44 82 TRP A CA 1
ATOM 617 C C . TRP A 1 82 ? -7.101 -2.484 -4.290 1.00 98.44 82 TRP A C 1
ATOM 619 O O . TRP A 1 82 ? -7.497 -2.019 -3.223 1.00 98.44 82 TRP A O 1
ATOM 629 N N . SER A 1 83 ? -6.863 -1.720 -5.356 1.00 97.75 83 SER A N 1
ATOM 630 C CA . SER A 1 83 ? -7.110 -0.274 -5.379 1.00 97.75 83 SER A CA 1
ATOM 631 C C . SER A 1 83 ? -8.570 0.056 -5.049 1.00 97.75 83 SER A C 1
ATOM 633 O O . SER A 1 83 ? -8.840 0.951 -4.245 1.00 97.75 83 SER A O 1
ATOM 635 N N . ALA A 1 84 ? -9.522 -0.711 -5.593 1.00 97.25 84 ALA A N 1
ATOM 636 C CA . ALA A 1 84 ? -10.941 -0.565 -5.271 1.00 97.25 84 ALA A CA 1
ATOM 637 C C . ALA A 1 84 ? -11.250 -0.903 -3.799 1.00 97.25 84 ALA A C 1
ATOM 639 O O . ALA A 1 84 ? -12.023 -0.195 -3.145 1.00 97.25 84 ALA A O 1
ATOM 640 N N . ALA A 1 85 ? -10.629 -1.951 -3.248 1.00 96.94 85 ALA A N 1
ATOM 641 C CA . ALA A 1 85 ? -10.781 -2.315 -1.841 1.00 96.94 85 ALA A CA 1
ATOM 642 C C . ALA A 1 85 ? -10.236 -1.229 -0.896 1.00 96.94 85 ALA A C 1
ATOM 644 O O . ALA A 1 85 ? -10.923 -0.855 0.056 1.00 96.94 85 ALA A O 1
ATOM 645 N N . ILE A 1 86 ? -9.053 -0.675 -1.189 1.00 97.69 86 ILE A N 1
ATOM 646 C CA . ILE A 1 86 ? -8.472 0.446 -0.436 1.00 97.69 86 ILE A CA 1
ATOM 647 C C . ILE A 1 86 ? -9.431 1.633 -0.465 1.00 97.69 86 ILE A C 1
ATOM 649 O O . ILE A 1 86 ? -9.814 2.129 0.594 1.00 97.69 86 ILE A O 1
ATOM 653 N N . ALA A 1 87 ? -9.890 2.025 -1.659 1.00 95.81 87 ALA A N 1
ATOM 654 C CA . ALA A 1 87 ? -10.827 3.129 -1.821 1.00 95.81 87 ALA A CA 1
ATOM 655 C C . ALA A 1 87 ? -12.091 2.927 -0.976 1.00 95.81 87 ALA A C 1
ATOM 657 O O . ALA A 1 87 ? -12.519 3.854 -0.298 1.00 95.81 87 ALA A O 1
ATOM 658 N N . LYS A 1 88 ? -12.657 1.715 -0.930 1.00 94.06 88 LYS A N 1
ATOM 659 C CA . LYS A 1 88 ? -13.824 1.404 -0.088 1.00 94.06 88 LYS A CA 1
ATOM 660 C C . LYS A 1 88 ? -13.549 1.594 1.410 1.00 94.06 88 LYS A C 1
ATOM 662 O O . LYS A 1 88 ? -14.430 2.057 2.132 1.00 94.06 88 LYS A O 1
ATOM 667 N N . ILE A 1 89 ? -12.355 1.241 1.890 1.00 93.94 89 ILE A N 1
ATOM 668 C CA . ILE A 1 89 ? -11.977 1.379 3.307 1.00 93.94 89 ILE A CA 1
ATOM 669 C C . ILE A 1 89 ? -11.760 2.848 3.679 1.00 93.94 89 ILE A C 1
ATOM 671 O O . ILE A 1 89 ? -12.187 3.278 4.760 1.00 93.94 89 ILE A O 1
ATOM 675 N N . THR A 1 90 ? -11.090 3.592 2.793 1.00 92.00 90 THR A N 1
ATOM 676 C CA . THR A 1 90 ? -10.643 4.973 3.017 1.00 92.00 90 THR A CA 1
ATOM 677 C C . THR A 1 90 ? -11.692 6.010 2.635 1.00 92.00 90 THR A C 1
ATOM 679 O O . THR A 1 90 ? -11.594 7.161 3.065 1.00 92.00 90 THR A O 1
ATOM 682 N N . TYR A 1 91 ? -12.705 5.635 1.849 1.00 83.88 91 TYR A N 1
ATOM 683 C CA . TYR A 1 91 ? -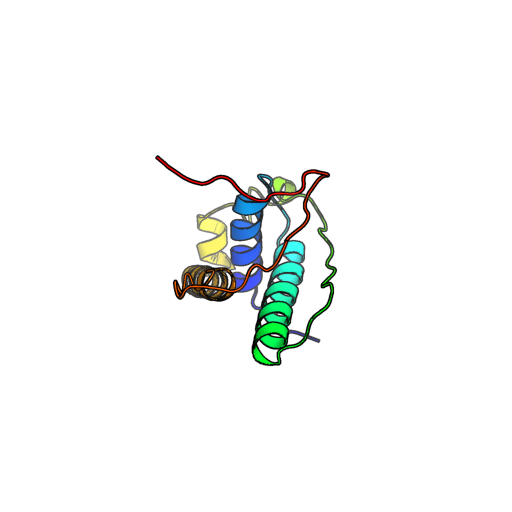13.818 6.514 1.523 1.00 83.88 91 TYR A CA 1
ATOM 684 C C . TYR A 1 91 ? -14.565 6.882 2.804 1.00 83.88 91 TYR A C 1
ATOM 686 O O . TYR A 1 91 ? -15.186 6.049 3.469 1.00 83.88 91 TYR A O 1
ATOM 694 N N . ARG A 1 92 ? -14.516 8.166 3.160 1.00 64.81 92 ARG A N 1
ATOM 695 C CA . ARG A 1 92 ? -15.376 8.707 4.207 1.00 64.81 92 ARG A CA 1
ATOM 696 C C . ARG A 1 92 ? -16.801 8.695 3.679 1.00 64.81 92 ARG A C 1
ATOM 698 O O . ARG A 1 92 ? -17.102 9.390 2.715 1.00 64.81 92 ARG A O 1
ATOM 705 N N . ARG A 1 93 ? -17.686 7.947 4.342 1.00 52.94 93 ARG A N 1
ATOM 706 C CA . ARG A 1 93 ? -19.131 8.080 4.151 1.00 52.94 93 ARG A CA 1
ATOM 707 C C . ARG A 1 93 ? -19.506 9.521 4.492 1.00 52.94 93 ARG A C 1
ATOM 709 O O . ARG A 1 93 ? -19.618 9.878 5.662 1.00 52.94 93 ARG A O 1
ATOM 716 N N . LEU A 1 94 ? -19.644 10.362 3.470 1.00 42.75 94 LEU A N 1
ATOM 717 C CA . LEU A 1 94 ? -20.273 11.670 3.581 1.00 42.75 94 LEU A CA 1
ATOM 718 C C . LEU A 1 94 ? -21.775 11.444 3.785 1.00 42.75 94 LEU A C 1
ATOM 720 O O . LEU A 1 94 ? -22.572 11.685 2.887 1.00 42.75 94 LEU A O 1
ATOM 724 N N . GLU A 1 95 ? -22.174 10.941 4.955 1.00 44.94 95 GLU A N 1
ATOM 725 C CA . GLU A 1 95 ? -23.566 11.046 5.376 1.00 44.94 95 GLU A CA 1
ATOM 726 C C . GLU A 1 95 ? -23.780 12.347 6.136 1.00 44.94 95 GLU A C 1
ATOM 728 O O . GLU A 1 95 ? -23.556 12.502 7.334 1.00 44.94 95 GLU A O 1
ATOM 733 N N . THR A 1 96 ? -24.240 13.314 5.359 1.00 45.25 96 THR A N 1
ATOM 734 C CA . THR A 1 96 ? -24.975 14.489 5.783 1.00 45.25 96 THR A CA 1
ATOM 735 C C . THR A 1 96 ? -26.259 14.088 6.515 1.00 45.25 96 THR A C 1
ATOM 737 O O . THR A 1 96 ? -27.308 13.958 5.897 1.00 45.25 96 THR A O 1
ATOM 740 N N . LYS A 1 97 ? -26.232 14.029 7.854 1.00 35.34 97 LYS A N 1
ATOM 741 C CA . LYS A 1 97 ? -27.365 14.492 8.680 1.00 35.34 97 LYS A CA 1
ATOM 742 C C . LYS A 1 97 ? -26.874 15.234 9.931 1.00 35.34 97 LYS A C 1
ATOM 744 O O . LYS A 1 97 ? -26.243 14.677 10.814 1.00 35.34 97 LYS A O 1
ATOM 749 N N . LYS A 1 98 ? -27.174 16.538 9.924 1.00 41.66 98 LYS A N 1
ATOM 750 C CA . LYS A 1 98 ? -27.298 17.519 11.019 1.00 41.66 98 LYS A CA 1
ATOM 751 C C . LYS A 1 98 ? -27.008 17.033 12.459 1.00 41.66 98 LYS A C 1
ATOM 753 O O . LYS A 1 98 ? -27.686 16.150 12.962 1.00 41.66 98 LYS A O 1
ATOM 758 N N . LYS A 1 99 ? -26.179 17.832 13.154 1.00 40.91 99 LYS A N 1
ATOM 759 C CA . LYS A 1 99 ? -25.996 17.944 14.621 1.00 40.91 99 LYS A CA 1
ATOM 760 C C . LYS A 1 99 ? -25.356 16.747 15.345 1.00 40.91 99 LYS A C 1
ATOM 762 O O . LYS A 1 99 ? -26.029 15.994 16.028 1.00 40.91 99 LYS A O 1
ATOM 767 N N . ALA A 1 100 ? -24.029 16.748 15.387 1.00 33.91 100 ALA A N 1
ATOM 768 C CA . ALA A 1 100 ? -23.286 16.685 16.648 1.00 33.91 100 ALA A CA 1
ATOM 769 C C . ALA A 1 100 ? -21.895 17.267 16.386 1.00 33.91 100 ALA A C 1
ATOM 771 O O . ALA A 1 100 ? -21.172 16.806 15.507 1.00 33.91 100 ALA A O 1
ATOM 772 N N . ARG A 1 101 ? -21.546 18.344 17.089 1.00 38.50 101 ARG A N 1
ATOM 773 C CA . ARG A 1 101 ? -20.186 18.877 17.077 1.00 38.50 101 ARG A CA 1
ATOM 774 C C . ARG A 1 101 ? -19.283 17.862 17.765 1.00 38.50 101 ARG A C 1
ATOM 776 O O . ARG A 1 101 ? -19.380 17.701 18.976 1.00 38.50 101 ARG A O 1
ATOM 783 N N . LEU A 1 102 ? -18.427 17.202 16.997 1.00 31.27 102 LEU A N 1
ATOM 784 C CA . LEU A 1 102 ? -17.264 16.511 17.529 1.00 31.27 102 LEU A CA 1
ATOM 785 C C . LEU A 1 102 ? -16.060 17.406 17.232 1.00 31.27 102 LEU A C 1
ATOM 787 O O . LEU A 1 102 ? -15.698 17.604 16.073 1.00 31.27 102 LEU A O 1
ATOM 791 N N . ASN A 1 103 ? -15.505 18.021 18.271 1.00 34.62 103 ASN A N 1
ATOM 792 C CA . ASN A 1 103 ? -14.319 18.857 18.145 1.00 34.62 103 ASN A CA 1
ATOM 793 C C . ASN A 1 103 ? -13.121 17.956 17.818 1.00 34.62 103 ASN A C 1
ATOM 795 O O . ASN A 1 103 ? -12.766 17.089 18.613 1.00 34.62 103 ASN A O 1
ATOM 799 N N . VAL A 1 104 ? -12.498 18.166 16.657 1.00 29.45 104 VAL A N 1
ATOM 800 C CA . VAL A 1 104 ? -11.184 17.602 16.333 1.00 29.45 104 VAL A CA 1
ATOM 801 C C . VAL A 1 104 ? -10.166 18.725 16.458 1.00 29.45 104 VAL A C 1
ATOM 803 O O . VAL A 1 104 ? -10.200 19.698 15.710 1.00 29.45 104 VAL A O 1
ATOM 806 N N . TRP A 1 105 ? -9.280 18.579 17.437 1.00 27.56 105 TRP A N 1
ATOM 807 C CA . TRP A 1 105 ? -8.149 19.462 17.686 1.00 27.56 105 TRP A CA 1
ATOM 808 C C . TRP A 1 105 ? -6.967 19.013 16.817 1.00 27.56 105 TRP A C 1
ATOM 810 O O . TRP A 1 105 ? -6.478 17.896 16.965 1.00 27.56 105 TRP A O 1
ATOM 820 N N . LEU A 1 106 ? -6.501 19.876 15.915 1.00 27.97 106 LEU A N 1
ATOM 821 C CA . LEU A 1 106 ? -5.260 19.704 15.155 1.00 27.97 106 LEU A CA 1
ATOM 822 C C . LEU A 1 106 ? -4.532 21.056 15.142 1.00 27.97 106 LEU A C 1
ATOM 824 O O . LEU A 1 106 ? -5.057 22.042 14.636 1.00 27.97 106 LEU A O 1
ATOM 828 N N . ALA A 1 107 ? -3.329 21.093 15.722 1.00 34.03 107 ALA A N 1
ATOM 829 C CA . ALA A 1 107 ? -2.386 22.216 15.666 1.00 34.03 107 ALA A CA 1
ATOM 830 C C . ALA A 1 107 ? -2.884 23.581 16.205 1.00 34.03 107 ALA A C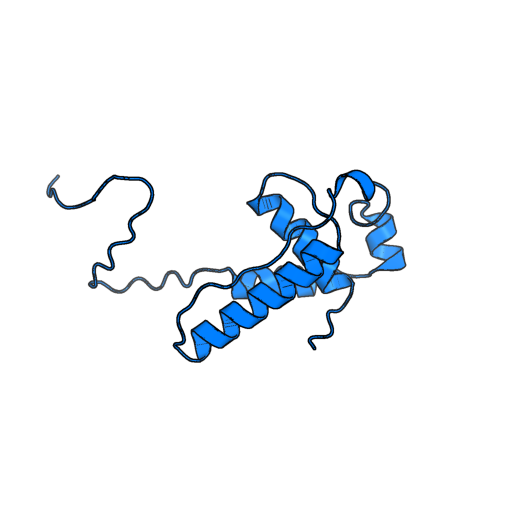 1
ATOM 832 O O . ALA A 1 107 ? -2.766 24.607 15.537 1.00 34.03 107 ALA A O 1
ATOM 833 N N . GLY A 1 108 ? -3.377 23.620 17.450 1.00 36.16 108 GLY A N 1
ATOM 834 C CA . GLY A 1 108 ? -3.379 24.858 18.245 1.00 36.16 108 GLY A CA 1
ATOM 835 C C . GLY A 1 108 ? -4.378 25.944 17.836 1.00 36.16 108 GLY A C 1
ATOM 836 O O . GLY A 1 108 ? -4.198 27.097 18.222 1.00 36.16 108 GLY A O 1
ATOM 837 N N . ARG A 1 109 ? -5.436 25.616 17.087 1.00 33.00 109 ARG A N 1
ATOM 838 C CA . ARG A 1 109 ? -6.571 26.528 16.892 1.00 33.00 109 ARG A CA 1
ATOM 839 C C . ARG A 1 109 ? -7.894 25.836 17.194 1.00 33.00 109 ARG A C 1
ATOM 841 O O . ARG A 1 109 ? -8.245 24.848 16.557 1.00 33.00 109 ARG A O 1
ATOM 848 N N . ASP A 1 110 ? -8.606 26.396 18.166 1.00 34.81 110 ASP A N 1
ATOM 849 C CA . ASP A 1 110 ? -10.005 26.093 18.452 1.00 34.81 110 ASP A CA 1
ATOM 850 C C . ASP A 1 110 ? -10.923 26.853 17.472 1.00 34.81 110 ASP A C 1
ATOM 852 O O . ASP A 1 110 ? -10.651 27.995 17.096 1.00 34.81 110 ASP A O 1
ATOM 856 N N . LEU A 1 111 ? -11.999 26.196 17.041 1.00 52.84 111 LEU A N 1
ATOM 857 C CA . LEU A 1 111 ? -12.985 26.656 16.066 1.00 52.84 111 LEU A CA 1
ATOM 858 C C . LEU A 1 111 ? -14.369 26.684 16.728 1.00 52.84 111 LEU A C 1
ATOM 860 O O . LEU A 1 111 ? -15.003 25.637 16.851 1.00 52.84 111 LEU A O 1
ATOM 864 N N . SER A 1 112 ? -14.926 27.861 17.046 1.00 35.81 112 SER A N 1
ATOM 865 C CA . SER A 1 112 ? -16.390 28.015 17.020 1.00 35.81 112 SER A CA 1
ATOM 866 C C . SER A 1 112 ? -16.946 29.453 16.959 1.00 35.81 112 SER A C 1
ATOM 868 O O . SER A 1 112 ? -16.702 30.277 17.823 1.00 35.81 112 SER A O 1
ATOM 870 N N . PHE A 1 113 ? -17.846 29.616 15.975 1.00 43.03 113 PHE A N 1
ATOM 871 C CA . PHE A 1 113 ? -19.040 30.478 15.866 1.00 43.03 113 PHE A CA 1
ATOM 872 C C . PHE A 1 113 ? -18.989 31.944 15.389 1.00 43.03 113 PHE A C 1
ATOM 874 O O . PHE A 1 113 ? -18.560 32.858 16.077 1.00 43.03 113 PHE A O 1
ATOM 881 N N . GLY A 1 114 ? -19.679 32.127 14.257 1.00 31.78 114 GLY A N 1
ATOM 882 C CA . GLY A 1 114 ? -20.335 33.329 13.731 1.00 31.78 114 GLY A CA 1
ATOM 883 C C . GLY A 1 114 ? -20.675 33.011 12.268 1.00 31.78 114 GLY A C 1
ATOM 884 O O . GLY A 1 114 ? -19.768 32.810 11.480 1.00 31.78 114 GLY A O 1
ATOM 885 N N . GLY A 1 115 ? -21.902 32.731 11.828 1.00 37.50 115 GLY A N 1
ATOM 886 C CA . GLY A 1 115 ? -23.152 33.388 12.175 1.00 37.50 115 GLY A CA 1
ATOM 887 C C . GLY A 1 115 ? -23.366 34.587 11.245 1.00 37.50 115 GLY A C 1
ATOM 888 O O . GLY A 1 115 ? -22.914 35.670 11.576 1.00 37.50 115 GLY A O 1
ATOM 889 N N . ILE A 1 116 ? -24.117 34.367 10.153 1.00 37.53 116 ILE A N 1
ATOM 890 C CA . ILE A 1 116 ? -24.832 35.362 9.320 1.00 37.53 116 ILE A CA 1
ATOM 891 C C . ILE A 1 116 ? -23.967 36.262 8.401 1.00 37.53 116 ILE A C 1
ATOM 893 O O . ILE A 1 116 ? -23.495 37.313 8.817 1.00 37.53 116 ILE A O 1
ATOM 897 N N . ARG A 1 117 ? -23.876 35.929 7.107 1.00 39.44 117 ARG A N 1
ATOM 898 C CA . ARG A 1 117 ? -24.649 36.507 5.982 1.00 39.44 117 ARG A CA 1
ATOM 899 C C . ARG A 1 117 ? -24.388 35.698 4.714 1.00 39.44 117 ARG A C 1
ATOM 901 O O . ARG A 1 117 ? -23.239 35.239 4.551 1.00 39.44 117 ARG A O 1
#

Sequence (117 aa):
MLRVPDAASVATAHWLETQLGRKVGASTGTNMWGALQLAARMREAGETGAIVTLLCDSGDRYLDTYYHPAWVSDHIGDLTPWSAAIAKITYRRLETKKKARLNVWLAGRDLSFGGIR

Foldseek 3Di:
DDDDALLLLLLQQVVVCVVVVFGADSVQSVQVSVQLVVLQVCVVVVHDDDDDTDGDDGRVVACVASVNVVNCCVPRNDSVVSNVVSCVSPDDPPDDDDDDDDDDDDDPDDDDDDDDD

InterPro domains:
  IPR036052 Tryptophan synthase beta chain-like, PALP domain superfamily [G3DSA:3.40.50.1100] (1-71)
  IPR036052 Tryptophan synthase beta chain-like, PALP domain superfamily [SSF53686] (2-77)
  IPR050214 Cysteine synthase/Cystathionine beta-synthase [PTHR10314] (2-72)